Protein AF-A0A4Q1CCK6-F1 (afdb_monomer_lite)

Sequence (86 aa):
MSSTPTSPRPAFWQACRLPAVWVRAARLGLVVGLIQVSLNQGDHWLSGHITTGVILKSILSPLLSFGIAFASAAATHAENLSRSAP

Radius of gyration: 18.36 Å; chains: 1; bounding box: 44×21×53 Å

Foldseek 3Di:
DDDDPPPLVVLLVVLLPDVVLQVQLLVFLQVVLQVCLCVVCVCCVVVVVDDPVNVVSSVVSSVVSSVVSSSVSSVVRSVVVVVPDD

Secondary structure (DSSP, 8-state):
-------SHHHHHHHHT-HHHHHHHIIIIIHHHHHHHHHHHHHHHHTT---HHHHHHHHHHHHHHHHHHHHHHHHHHHHHHHHS--

pLDDT: mean 87.38, std 13.32, range [40.78, 96.38]

Organism: NCBI:txid2508720

Structure (mmCIF, N/CA/C/O backbone):
data_AF-A0A4Q1CCK6-F1
#
_entry.id   AF-A0A4Q1CCK6-F1
#
loop_
_atom_site.group_PDB
_atom_site.id
_atom_site.type_symbol
_atom_site.label_atom_id
_atom_site.label_alt_id
_atom_site.label_comp_id
_atom_site.label_asym_id
_atom_site.label_entity_id
_atom_site.label_seq_id
_atom_site.pdbx_PDB_ins_code
_atom_site.Cartn_x
_atom_site.Cartn_y
_atom_site.Cartn_z
_atom_site.occupancy
_atom_site.B_iso_or_equiv
_atom_site.auth_seq_id
_atom_site.auth_comp_id
_atom_site.auth_asym_id
_atom_site.auth_atom_id
_atom_site.pdbx_PDB_model_num
ATOM 1 N N . MET A 1 1 ? 29.746 15.319 -29.250 1.00 41.44 1 MET A N 1
ATOM 2 C CA . MET A 1 1 ? 28.574 14.437 -29.063 1.00 41.44 1 MET A CA 1
ATOM 3 C C . MET A 1 1 ? 28.147 14.555 -27.615 1.00 41.44 1 MET A C 1
ATOM 5 O O . MET A 1 1 ? 28.847 14.063 -26.744 1.00 41.44 1 MET A O 1
ATOM 9 N N . SER A 1 2 ? 27.083 15.311 -27.360 1.00 40.78 2 SER A N 1
ATOM 10 C CA . SER A 1 2 ? 26.596 15.598 -26.010 1.00 40.78 2 SER A CA 1
ATOM 11 C C . SER A 1 2 ? 25.518 14.575 -25.666 1.00 40.78 2 SER A C 1
ATOM 13 O O . SER A 1 2 ? 24.442 14.608 -26.258 1.00 40.78 2 SER A O 1
ATOM 15 N N . SER A 1 3 ? 25.808 13.645 -24.756 1.00 51.81 3 SER A N 1
ATOM 16 C CA . SER A 1 3 ? 24.809 12.735 -24.194 1.00 51.81 3 SER A CA 1
ATOM 17 C C . SER A 1 3 ? 23.817 13.559 -23.377 1.00 51.81 3 SER A C 1
ATOM 19 O O . SER A 1 3 ? 24.118 14.043 -22.288 1.00 51.81 3 SER A O 1
ATOM 21 N N . THR A 1 4 ? 22.633 13.795 -23.936 1.00 53.78 4 THR A N 1
ATOM 22 C CA . THR A 1 4 ? 21.537 14.428 -23.205 1.00 53.78 4 THR A CA 1
ATOM 23 C C . THR A 1 4 ? 21.170 13.484 -22.059 1.00 53.78 4 THR A C 1
ATOM 25 O O . THR A 1 4 ? 20.836 12.333 -22.337 1.00 53.78 4 THR A O 1
ATOM 28 N N . PRO A 1 5 ? 21.245 13.893 -20.781 1.00 50.38 5 PRO A N 1
ATOM 29 C CA . PRO A 1 5 ? 20.780 13.035 -19.708 1.00 50.38 5 PRO A CA 1
ATOM 30 C C . PRO A 1 5 ? 19.271 12.884 -19.892 1.00 50.38 5 PRO A C 1
ATOM 32 O O . PRO A 1 5 ? 18.518 13.840 -19.693 1.00 50.38 5 PRO A O 1
ATOM 35 N N . THR A 1 6 ? 18.811 11.702 -20.305 1.00 54.31 6 THR A N 1
ATOM 36 C CA . THR A 1 6 ? 17.405 11.323 -20.182 1.00 54.31 6 THR A CA 1
ATOM 37 C C . THR A 1 6 ? 17.059 11.452 -18.708 1.00 54.31 6 THR A C 1
ATOM 39 O O . THR A 1 6 ? 17.440 10.616 -17.890 1.00 54.31 6 THR A O 1
ATOM 42 N N . SER A 1 7 ? 16.431 12.573 -18.343 1.00 56.59 7 SER A N 1
ATOM 43 C CA . SER A 1 7 ? 16.015 12.825 -16.968 1.00 56.59 7 SER A CA 1
ATOM 44 C C . SER A 1 7 ? 15.204 11.611 -16.507 1.00 56.59 7 SER A C 1
ATOM 46 O O . SER A 1 7 ? 14.353 11.172 -17.267 1.00 56.59 7 SER A O 1
ATOM 48 N N . PRO A 1 8 ? 15.424 11.044 -15.313 1.00 62.09 8 PRO A N 1
ATOM 49 C CA . PRO A 1 8 ? 14.678 9.871 -14.834 1.00 62.09 8 PRO A CA 1
ATOM 50 C C . PRO A 1 8 ? 13.209 10.178 -14.477 1.00 62.09 8 PRO A C 1
ATOM 52 O O . PRO A 1 8 ? 12.402 9.281 -14.234 1.00 62.09 8 PRO A O 1
ATOM 55 N N . ARG A 1 9 ? 12.826 11.461 -14.470 1.00 71.88 9 ARG A N 1
ATOM 56 C CA . ARG A 1 9 ? 11.476 11.940 -14.130 1.00 71.88 9 ARG A CA 1
ATOM 57 C C . ARG A 1 9 ? 10.341 11.427 -15.042 1.00 71.88 9 ARG A C 1
ATOM 59 O O . ARG A 1 9 ? 9.321 11.025 -14.487 1.00 71.88 9 ARG A O 1
ATOM 66 N N . PRO A 1 10 ? 10.450 11.398 -16.386 1.00 79.38 10 PRO A N 1
ATOM 67 C CA . PRO A 1 10 ? 9.402 10.883 -17.261 1.00 79.38 10 PRO A CA 1
ATOM 68 C C . PRO A 1 10 ? 9.160 9.385 -17.038 1.00 79.38 10 PRO A C 1
ATOM 70 O O . PRO A 1 10 ? 8.007 8.964 -17.008 1.00 79.38 10 PRO A O 1
ATOM 73 N N . ALA A 1 11 ? 10.218 8.598 -16.804 1.00 84.06 11 ALA A N 1
ATOM 74 C CA . ALA A 1 11 ? 10.108 7.163 -16.542 1.00 84.06 11 ALA A CA 1
ATOM 75 C C . ALA A 1 11 ? 9.363 6.875 -15.228 1.00 84.06 11 ALA A C 1
ATOM 77 O O . ALA A 1 11 ? 8.527 5.974 -15.181 1.00 84.06 11 ALA A O 1
ATOM 78 N N . PHE A 1 12 ? 9.590 7.681 -14.183 1.00 87.88 12 PHE A N 1
ATOM 79 C CA . PHE A 1 12 ? 8.836 7.587 -12.929 1.00 87.88 12 PHE A CA 1
ATOM 80 C C . PHE A 1 12 ? 7.353 7.918 -13.111 1.00 87.88 12 PHE A C 1
ATOM 82 O O . PHE A 1 12 ? 6.491 7.151 -12.685 1.00 87.88 12 PHE A O 1
ATOM 89 N N . TRP A 1 13 ? 7.033 9.012 -13.807 1.00 88.56 13 TRP A N 1
ATOM 90 C CA . TRP A 1 13 ? 5.641 9.363 -14.108 1.00 88.56 13 TRP A CA 1
ATOM 91 C C . TRP A 1 13 ? 4.933 8.296 -14.944 1.00 88.56 13 TRP A C 1
ATOM 93 O O . TRP A 1 13 ? 3.757 8.011 -14.716 1.00 88.56 13 TRP A O 1
ATOM 103 N N . GLN A 1 14 ? 5.642 7.677 -15.887 1.00 89.06 14 GLN A N 1
ATOM 104 C CA . GLN A 1 14 ? 5.113 6.570 -16.674 1.00 89.06 14 GLN A CA 1
ATOM 105 C C . GLN A 1 14 ? 4.886 5.325 -15.809 1.00 89.06 14 GLN A C 1
ATOM 107 O O . GLN A 1 14 ? 3.829 4.702 -15.909 1.00 89.06 14 GLN A O 1
ATOM 112 N N . ALA A 1 15 ? 5.816 5.012 -14.903 1.00 89.81 15 ALA A N 1
ATOM 113 C CA . ALA A 1 15 ? 5.680 3.917 -13.950 1.00 89.81 15 ALA A CA 1
ATOM 114 C C . ALA A 1 15 ? 4.478 4.104 -13.006 1.00 89.81 15 ALA A C 1
ATOM 116 O O . ALA A 1 15 ? 3.724 3.158 -12.792 1.00 89.81 15 ALA A O 1
ATOM 117 N N . CYS A 1 16 ? 4.219 5.323 -12.521 1.00 92.19 16 CYS A N 1
ATOM 118 C CA . CYS A 1 16 ? 3.048 5.639 -11.690 1.00 92.19 16 CYS A CA 1
ATOM 119 C C . CYS A 1 16 ? 1.701 5.348 -12.375 1.00 92.19 16 CYS A C 1
ATOM 121 O O . CYS A 1 16 ? 0.687 5.189 -11.696 1.00 92.19 16 CYS A O 1
ATOM 123 N N . ARG A 1 17 ? 1.661 5.284 -13.711 1.00 93.25 17 ARG A N 1
ATOM 124 C CA . ARG A 1 17 ? 0.447 4.970 -14.483 1.00 93.25 17 ARG A CA 1
ATOM 125 C C . ARG A 1 17 ? 0.257 3.469 -14.708 1.00 93.25 17 ARG A C 1
ATOM 127 O O . ARG A 1 17 ? -0.777 3.070 -15.238 1.00 93.25 17 ARG A O 1
ATOM 134 N N . LEU A 1 18 ? 1.228 2.633 -14.329 1.00 93.19 18 LEU A N 1
ATOM 135 C CA . LEU A 1 18 ? 1.154 1.191 -14.541 1.00 93.19 18 LEU A CA 1
ATOM 136 C C . LEU A 1 18 ? 0.216 0.540 -13.513 1.00 93.19 18 LEU A C 1
ATOM 138 O O . LEU A 1 18 ? 0.446 0.675 -12.309 1.00 93.19 18 LEU A O 1
ATOM 142 N N . PRO A 1 19 ? -0.784 -0.251 -13.944 1.00 93.88 19 PRO A N 1
ATOM 143 C CA . PRO A 1 19 ? -1.704 -0.918 -13.021 1.00 93.88 19 PRO A CA 1
ATOM 144 C C . PRO A 1 19 ? -0.974 -1.883 -12.078 1.00 93.88 19 PRO A C 1
ATOM 146 O O . PRO A 1 19 ? -1.357 -2.023 -10.921 1.00 93.88 19 PRO A O 1
ATOM 149 N N . ALA A 1 20 ? 0.131 -2.488 -12.528 1.00 93.12 20 ALA A N 1
ATOM 150 C CA . ALA A 1 20 ? 0.968 -3.352 -11.699 1.00 93.12 20 ALA A CA 1
ATOM 151 C C . ALA A 1 20 ? 1.537 -2.632 -10.459 1.00 93.12 20 ALA A C 1
ATOM 153 O O . ALA A 1 20 ? 1.596 -3.231 -9.385 1.00 93.12 20 ALA A O 1
ATOM 154 N N . VAL A 1 21 ? 1.900 -1.346 -10.581 1.00 94.62 21 VAL A N 1
ATOM 155 C CA . VAL A 1 21 ? 2.396 -0.526 -9.461 1.00 94.62 21 VAL A CA 1
ATOM 156 C C . VAL A 1 21 ? 1.286 -0.316 -8.436 1.00 94.62 21 VAL A C 1
ATOM 158 O O . VAL A 1 21 ? 1.496 -0.559 -7.249 1.00 94.62 21 VAL A O 1
ATOM 161 N N . TRP A 1 22 ? 0.085 0.043 -8.894 1.00 96.06 22 TRP A N 1
ATOM 162 C CA . TRP A 1 22 ? -1.086 0.225 -8.035 1.00 96.06 22 TRP A CA 1
ATOM 163 C C . TRP A 1 22 ? -1.498 -1.063 -7.323 1.00 96.06 22 TRP A C 1
ATOM 165 O O . TRP A 1 22 ? -1.684 -1.055 -6.110 1.00 96.06 22 TRP A O 1
ATOM 175 N N . VAL A 1 23 ? -1.585 -2.183 -8.045 1.00 96.06 23 VAL A N 1
ATOM 176 C CA . VAL A 1 23 ? -1.953 -3.487 -7.470 1.00 96.06 23 VAL A CA 1
ATOM 177 C C . VAL A 1 23 ? -0.926 -3.936 -6.432 1.00 96.06 23 VAL A C 1
ATOM 179 O O . VAL A 1 23 ? -1.299 -4.378 -5.345 1.00 96.06 23 VAL A O 1
ATOM 182 N N . ARG A 1 24 ? 0.372 -3.795 -6.73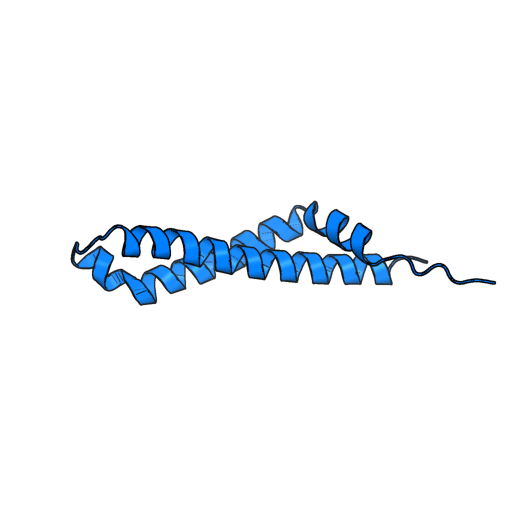0 1.00 92.94 24 ARG A N 1
ATOM 183 C CA . ARG A 1 24 ? 1.446 -4.137 -5.789 1.00 92.94 24 ARG A CA 1
ATOM 184 C C . ARG A 1 24 ? 1.392 -3.260 -4.540 1.00 92.94 24 ARG A C 1
ATOM 186 O O . ARG A 1 24 ? 1.475 -3.786 -3.430 1.00 92.94 24 ARG A O 1
ATOM 193 N N . ALA A 1 25 ? 1.223 -1.953 -4.717 1.00 94.25 25 ALA A N 1
ATOM 194 C CA . ALA A 1 25 ? 1.122 -1.000 -3.621 1.00 94.25 25 ALA A CA 1
ATOM 195 C C . ALA A 1 25 ? -0.108 -1.250 -2.746 1.00 94.25 25 ALA A C 1
ATOM 197 O O . ALA A 1 25 ? 0.007 -1.248 -1.525 1.00 94.25 25 ALA A O 1
ATOM 198 N N . ALA A 1 26 ? -1.263 -1.536 -3.352 1.00 94.19 26 ALA A N 1
ATOM 199 C CA . ALA A 1 26 ? -2.489 -1.866 -2.636 1.00 94.19 26 ALA A CA 1
ATOM 200 C C . ALA A 1 26 ? -2.320 -3.158 -1.833 1.00 94.19 26 ALA A C 1
ATOM 202 O O . ALA A 1 26 ? -2.567 -3.175 -0.631 1.00 94.19 26 ALA A O 1
ATOM 203 N N . ARG A 1 27 ? -1.828 -4.227 -2.471 1.00 95.06 27 ARG A N 1
ATOM 204 C CA . ARG A 1 27 ? -1.678 -5.536 -1.826 1.00 95.06 27 ARG A CA 1
ATOM 205 C C . ARG A 1 27 ? -0.681 -5.514 -0.672 1.00 95.06 27 ARG A C 1
ATOM 207 O O . ARG A 1 27 ? -0.935 -6.149 0.339 1.00 95.06 27 ARG A O 1
ATOM 214 N N . LEU A 1 28 ? 0.448 -4.822 -0.814 1.00 93.62 28 LEU A N 1
ATOM 215 C CA . LEU A 1 28 ? 1.450 -4.755 0.252 1.00 93.62 28 LEU A CA 1
ATOM 216 C C . LEU A 1 28 ? 1.102 -3.676 1.273 1.00 93.62 28 LEU A C 1
ATOM 218 O O . LEU A 1 28 ? 1.013 -3.953 2.464 1.00 93.62 28 LEU A O 1
ATOM 222 N N . GLY A 1 29 ? 0.878 -2.452 0.807 1.00 92.69 29 GLY A N 1
ATOM 223 C CA . GLY A 1 29 ? 0.698 -1.292 1.662 1.00 92.69 29 GLY A CA 1
ATOM 224 C C . GLY A 1 29 ? -0.582 -1.342 2.485 1.00 92.69 29 GLY A C 1
ATOM 225 O O . GLY A 1 29 ? -0.524 -1.088 3.683 1.00 92.69 29 GLY A O 1
ATOM 226 N N . LEU A 1 30 ? -1.720 -1.735 1.900 1.00 92.44 30 LEU A N 1
ATOM 227 C CA . LEU A 1 30 ? -2.964 -1.818 2.671 1.00 92.44 30 LEU A CA 1
ATOM 228 C C . LEU A 1 30 ? -2.946 -2.988 3.653 1.00 92.44 30 LEU A C 1
ATOM 230 O O . LEU A 1 30 ? -3.406 -2.818 4.775 1.00 92.44 30 LEU A O 1
ATOM 234 N N . VAL A 1 31 ? -2.379 -4.143 3.282 1.00 95.62 31 VAL A N 1
ATOM 235 C CA . VAL A 1 31 ? -2.266 -5.296 4.196 1.00 95.62 31 VAL A CA 1
ATOM 236 C C . VAL A 1 31 ? -1.364 -4.963 5.381 1.00 95.62 31 VAL A C 1
ATOM 238 O O . VAL A 1 31 ? -1.767 -5.157 6.524 1.00 95.62 31 VAL A O 1
ATOM 241 N N . VAL A 1 32 ? -0.174 -4.412 5.129 1.00 95.75 32 VAL A N 1
ATOM 242 C CA . VAL A 1 32 ? 0.750 -3.985 6.194 1.00 95.75 32 VAL A CA 1
ATOM 243 C C . VAL A 1 32 ? 0.109 -2.909 7.068 1.00 95.75 32 VAL A C 1
ATOM 245 O O . VAL A 1 32 ? 0.176 -2.987 8.292 1.00 95.75 32 VAL A O 1
ATOM 248 N N . GLY A 1 33 ? -0.561 -1.940 6.449 1.00 92.94 33 GLY A N 1
ATOM 249 C CA . GLY A 1 33 ? -1.291 -0.891 7.143 1.00 92.94 33 GLY A CA 1
ATOM 250 C C . GLY A 1 33 ? -2.405 -1.408 8.044 1.00 92.94 33 GLY A C 1
ATOM 251 O O . GLY A 1 33 ? -2.512 -0.992 9.191 1.00 92.94 33 GLY A O 1
ATOM 252 N N . LEU A 1 34 ? -3.218 -2.342 7.549 1.00 92.69 34 LEU A N 1
ATOM 253 C CA . LEU A 1 34 ? -4.268 -3.003 8.326 1.00 92.69 34 LEU A CA 1
ATOM 254 C C . LEU A 1 34 ? -3.680 -3.743 9.525 1.00 92.69 34 LEU A C 1
ATOM 256 O O . LEU A 1 34 ? -4.164 -3.564 10.637 1.00 92.69 34 LEU A O 1
ATOM 260 N N . ILE A 1 35 ? -2.596 -4.497 9.321 1.00 95.38 35 ILE A N 1
ATOM 261 C CA . ILE A 1 35 ? -1.882 -5.169 10.413 1.00 95.38 35 ILE A CA 1
ATOM 262 C C . ILE A 1 35 ? -1.405 -4.144 11.451 1.00 95.38 35 ILE A C 1
ATOM 264 O O . ILE A 1 35 ? -1.616 -4.350 12.644 1.00 95.38 35 ILE A O 1
ATOM 268 N N . GLN A 1 36 ? -0.820 -3.018 11.027 1.00 93.88 36 GLN A N 1
ATOM 269 C CA . GLN A 1 36 ? -0.415 -1.950 11.948 1.00 93.88 36 GLN A CA 1
ATOM 270 C C . GLN A 1 36 ? -1.591 -1.405 12.759 1.00 93.88 36 GLN A C 1
ATOM 272 O O . GLN A 1 36 ? -1.453 -1.200 13.962 1.00 93.88 36 GLN A O 1
ATOM 277 N N . VAL A 1 37 ? -2.742 -1.176 12.127 1.00 94.38 37 VAL A N 1
ATOM 278 C CA . VAL A 1 37 ? -3.938 -0.685 12.822 1.00 94.38 37 VAL A CA 1
ATOM 279 C C . VAL A 1 37 ? -4.440 -1.711 13.830 1.00 94.38 37 VAL A C 1
ATOM 281 O O . VAL A 1 37 ? -4.687 -1.351 14.979 1.00 94.38 37 VAL A O 1
ATOM 284 N N . SER A 1 38 ? -4.521 -2.984 13.441 1.00 92.69 38 SER A N 1
ATOM 285 C CA . SER A 1 38 ? -4.940 -4.065 14.333 1.00 92.69 38 SER A CA 1
ATOM 286 C C . 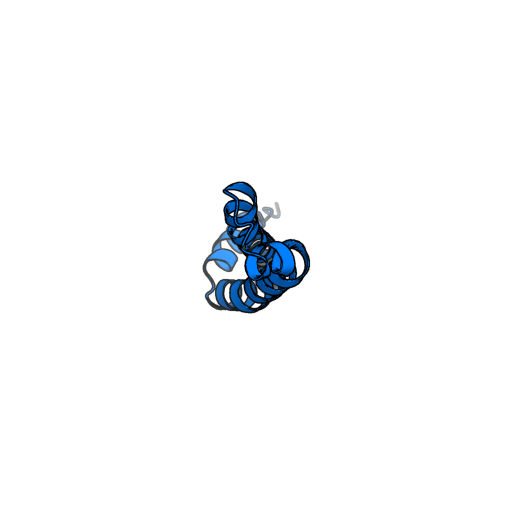SER A 1 38 ? -4.008 -4.221 15.535 1.00 92.69 38 SER A C 1
ATOM 288 O O . SER A 1 38 ? -4.489 -4.379 16.651 1.00 92.69 38 SER A O 1
ATOM 290 N N . LEU A 1 39 ? -2.689 -4.141 15.334 1.00 93.75 39 LEU A N 1
ATOM 291 C CA . LEU A 1 39 ? -1.712 -4.313 16.413 1.00 93.75 39 LEU A CA 1
ATOM 292 C C . LEU A 1 39 ? -1.604 -3.093 17.330 1.00 93.75 39 LEU A C 1
ATOM 294 O O . LEU A 1 39 ? -1.442 -3.252 18.533 1.00 93.75 39 LEU A O 1
ATOM 298 N N . ASN A 1 40 ? -1.661 -1.883 16.774 1.00 91.31 40 ASN A N 1
ATOM 299 C CA . ASN A 1 40 ? -1.390 -0.658 17.528 1.00 91.31 40 ASN A CA 1
ATOM 300 C C . ASN A 1 40 ? -2.647 -0.027 18.142 1.00 91.31 40 ASN A C 1
ATOM 302 O O . ASN A 1 40 ? -2.536 0.857 18.983 1.00 91.31 40 ASN A O 1
ATOM 306 N N . GLN A 1 41 ? -3.832 -0.378 17.638 1.00 89.00 41 GLN A N 1
ATOM 307 C CA . GLN A 1 41 ? -5.091 0.260 18.034 1.00 89.00 41 GLN A CA 1
ATOM 308 C C . GLN A 1 41 ? -6.252 -0.727 18.170 1.00 89.00 41 GLN A C 1
ATOM 310 O O . GLN A 1 41 ? -7.380 -0.310 18.431 1.00 89.00 41 GLN A O 1
ATOM 315 N N . GLY A 1 42 ? -6.019 -2.026 17.951 1.00 89.94 42 GLY A N 1
ATOM 316 C CA . GLY A 1 42 ? -7.073 -3.035 18.031 1.00 89.94 42 GLY A CA 1
ATOM 317 C C . GLY A 1 42 ? -7.717 -3.096 19.412 1.00 89.94 42 GLY A C 1
ATOM 318 O O . GLY A 1 42 ? -8.920 -3.294 19.514 1.00 89.94 42 GLY A O 1
ATOM 319 N N . ASP A 1 43 ? -6.950 -2.836 20.465 1.00 91.31 43 ASP A N 1
ATOM 320 C CA . ASP A 1 43 ? -7.432 -2.714 21.838 1.00 91.31 43 ASP A CA 1
ATOM 321 C C . ASP A 1 43 ? -8.426 -1.555 22.013 1.00 91.31 43 ASP A C 1
ATOM 323 O O . ASP A 1 43 ? -9.486 -1.743 22.608 1.00 91.31 43 ASP A O 1
ATOM 327 N N . HIS A 1 44 ? -8.154 -0.380 21.441 1.00 91.75 44 HIS A N 1
ATOM 328 C CA . HIS A 1 44 ? -9.073 0.761 21.455 1.00 91.75 44 HIS A CA 1
ATOM 329 C C . HIS A 1 44 ? -10.379 0.466 20.712 1.00 91.75 44 HIS A C 1
ATOM 331 O O . HIS A 1 44 ? -11.452 0.869 21.163 1.00 91.75 44 HIS A O 1
ATOM 337 N N . TRP A 1 45 ? -10.301 -0.263 19.596 1.00 91.56 45 TRP A N 1
ATOM 338 C CA . TRP A 1 45 ? -11.482 -0.701 18.851 1.00 91.56 45 TRP A CA 1
ATOM 339 C C . TRP A 1 45 ? -12.293 -1.746 19.626 1.00 91.56 45 TRP A C 1
ATOM 341 O O . TRP A 1 45 ? -13.512 -1.624 19.713 1.00 91.56 45 TRP A O 1
ATOM 351 N N . LEU A 1 46 ? -11.631 -2.739 20.227 1.00 94.12 46 LEU A N 1
ATOM 352 C CA . LEU A 1 46 ? -12.284 -3.818 20.977 1.00 94.12 46 LEU A CA 1
ATOM 353 C C . LEU A 1 46 ? -12.877 -3.346 22.310 1.00 94.12 46 LEU A C 1
ATOM 355 O O . LEU A 1 46 ? -13.914 -3.847 22.731 1.00 94.12 46 LEU A O 1
ATOM 359 N N . SER A 1 47 ? -12.242 -2.373 22.964 1.00 94.25 47 SER A N 1
ATOM 360 C CA . SER A 1 47 ? -12.721 -1.781 24.220 1.00 94.25 47 SER A CA 1
ATOM 361 C C . SER A 1 47 ? -13.775 -0.685 24.019 1.00 94.25 47 SER A C 1
ATOM 363 O O . SER A 1 47 ? -14.316 -0.173 24.995 1.00 94.25 47 SER A O 1
ATOM 365 N N . GLY A 1 48 ? -14.072 -0.301 22.770 1.00 89.88 4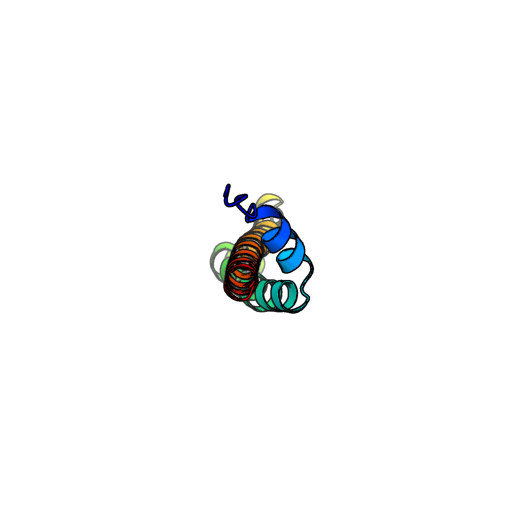8 GLY A N 1
ATOM 366 C CA . GLY A 1 48 ? -15.028 0.763 22.448 1.00 89.88 48 GLY A CA 1
ATOM 367 C C . GLY A 1 48 ? -14.515 2.185 22.712 1.00 89.88 48 GLY A C 1
ATOM 368 O O . GLY A 1 48 ? -15.264 3.146 22.536 1.00 89.88 48 GLY A O 1
ATOM 369 N N . HIS A 1 49 ? -13.240 2.356 23.077 1.00 91.75 49 HIS A N 1
ATOM 370 C CA . HIS A 1 49 ? -12.591 3.656 23.293 1.00 91.75 49 HIS A CA 1
ATOM 371 C C . HIS A 1 49 ? -12.178 4.324 21.968 1.00 91.75 49 HIS A C 1
ATOM 373 O O . HIS A 1 49 ? -11.021 4.695 21.750 1.00 91.75 49 HIS A O 1
ATOM 379 N N . ILE A 1 50 ? -13.139 4.488 21.059 1.00 92.75 50 ILE A N 1
ATOM 380 C CA . ILE A 1 50 ? -12.908 5.066 19.736 1.00 92.75 50 ILE A CA 1
ATOM 381 C C . ILE A 1 50 ? -12.908 6.593 19.851 1.00 92.75 50 ILE A C 1
ATOM 383 O O . ILE A 1 50 ? -13.944 7.228 20.030 1.00 92.75 50 ILE A O 1
ATOM 387 N N . THR A 1 51 ? -11.727 7.193 19.720 1.00 94.44 51 THR A N 1
ATOM 388 C CA . THR A 1 51 ? -11.557 8.652 19.639 1.00 94.44 51 THR A CA 1
ATOM 389 C C . THR A 1 51 ? -11.299 9.086 18.197 1.00 94.44 51 THR A C 1
ATOM 391 O O . THR A 1 51 ? -10.836 8.297 17.371 1.00 94.44 51 THR A O 1
ATOM 394 N N . THR A 1 52 ? -11.503 10.370 17.887 1.00 94.62 52 THR A N 1
ATOM 395 C CA . THR A 1 52 ? -11.152 10.939 16.571 1.00 94.62 52 THR A CA 1
ATOM 396 C C . THR A 1 52 ? -9.692 10.662 16.196 1.00 94.62 52 THR A C 1
ATOM 398 O O . THR A 1 52 ? -9.391 10.378 15.039 1.00 94.62 52 THR A O 1
ATOM 401 N N . GLY A 1 53 ? -8.781 10.675 17.175 1.00 94.56 53 GLY A N 1
ATOM 402 C CA . GLY A 1 53 ? -7.372 10.344 16.960 1.00 94.56 53 GLY A CA 1
ATOM 403 C C . GLY A 1 53 ? -7.148 8.888 16.539 1.00 94.56 53 GLY A C 1
ATOM 404 O O . GLY A 1 53 ? -6.327 8.636 15.658 1.00 94.56 53 GLY A O 1
ATOM 405 N N . VAL A 1 54 ? -7.896 7.944 17.121 1.00 93.31 54 VAL A N 1
ATOM 406 C CA . VAL A 1 54 ? -7.848 6.518 16.750 1.00 93.31 54 VAL A CA 1
ATOM 407 C C . VAL A 1 54 ? -8.378 6.312 15.332 1.00 93.31 54 VAL A C 1
ATOM 409 O O . VAL A 1 54 ? -7.760 5.611 14.531 1.00 93.31 54 VAL A O 1
ATOM 412 N N . ILE A 1 55 ? -9.473 6.987 14.969 1.00 93.75 55 ILE A N 1
ATOM 413 C CA . ILE A 1 55 ? -10.027 6.937 13.607 1.00 93.75 55 ILE A CA 1
ATOM 414 C C . ILE A 1 55 ? -9.008 7.475 12.594 1.00 93.75 55 ILE A C 1
ATOM 416 O O . ILE A 1 55 ? -8.699 6.800 11.611 1.00 93.75 55 ILE A O 1
ATOM 420 N N . LEU A 1 56 ? -8.435 8.656 12.851 1.00 95.75 56 LEU A N 1
ATOM 421 C CA . LEU A 1 56 ? -7.448 9.269 11.959 1.00 95.75 56 LEU A CA 1
ATOM 422 C C . LEU A 1 56 ? -6.228 8.370 11.761 1.00 95.75 56 LEU A C 1
ATOM 424 O O . LEU A 1 56 ? -5.836 8.118 10.625 1.00 95.75 56 LEU A O 1
ATOM 428 N N . LYS A 1 57 ? -5.650 7.834 12.838 1.00 90.25 57 LYS A N 1
ATOM 429 C CA . LYS A 1 57 ? -4.516 6.905 12.743 1.00 90.25 57 LYS A CA 1
ATOM 430 C C . LYS A 1 57 ? -4.893 5.623 11.998 1.00 90.25 57 LYS A C 1
ATOM 432 O O . LYS A 1 57 ? -4.101 5.132 11.202 1.00 90.25 57 LYS A O 1
ATOM 437 N N . SER A 1 58 ? -6.104 5.107 12.211 1.00 92.62 58 SER A N 1
ATOM 438 C CA . SER A 1 58 ? -6.606 3.906 11.528 1.00 92.62 58 SER A CA 1
ATOM 439 C C . SER A 1 58 ? -6.729 4.079 10.008 1.00 92.62 58 SER A C 1
ATOM 441 O O . SER A 1 58 ? -6.594 3.108 9.272 1.00 92.62 58 SER A O 1
ATOM 443 N N . ILE A 1 59 ? -6.930 5.307 9.522 1.00 94.19 59 ILE A N 1
ATOM 444 C CA . ILE A 1 59 ? -6.979 5.626 8.085 1.00 94.19 59 ILE A CA 1
ATOM 445 C C . ILE A 1 59 ? -5.590 5.996 7.550 1.00 94.19 59 ILE A C 1
ATOM 447 O O . ILE A 1 59 ? -5.172 5.523 6.493 1.00 94.19 59 ILE A O 1
ATOM 451 N N . LEU A 1 60 ? -4.854 6.840 8.277 1.00 94.44 60 LEU A N 1
ATOM 452 C CA . LEU A 1 60 ? -3.566 7.364 7.827 1.00 94.44 60 LEU A CA 1
ATOM 453 C C . LEU A 1 60 ? -2.477 6.292 7.783 1.00 94.44 60 LEU A C 1
ATOM 455 O O . LEU A 1 60 ? -1.653 6.330 6.874 1.00 94.44 60 LEU A O 1
ATOM 459 N N . SER A 1 61 ? -2.473 5.325 8.708 1.00 92.31 61 SER A N 1
ATOM 460 C CA . SER A 1 61 ? -1.471 4.252 8.712 1.00 92.31 61 SER A CA 1
ATOM 461 C C . SER A 1 61 ? -1.511 3.418 7.420 1.00 92.31 61 SER A C 1
ATOM 463 O O . SER A 1 61 ? -0.485 3.359 6.740 1.00 92.31 61 SER A O 1
ATOM 465 N N . PRO A 1 62 ? -2.663 2.873 6.977 1.00 91.56 62 PRO A N 1
ATOM 466 C CA . PRO A 1 62 ? -2.749 2.195 5.685 1.00 91.56 62 PRO A CA 1
ATOM 467 C C . PRO A 1 62 ? -2.426 3.062 4.475 1.00 91.56 62 PRO A C 1
ATOM 469 O O . PRO A 1 62 ? -1.768 2.580 3.552 1.00 91.56 62 PRO A O 1
ATOM 472 N N . LEU A 1 63 ? -2.833 4.334 4.469 1.00 94.50 63 LEU A N 1
ATOM 473 C CA . LEU A 1 63 ? -2.507 5.249 3.372 1.00 94.50 63 LEU A CA 1
ATOM 474 C C . LEU A 1 63 ? -1.004 5.536 3.290 1.00 94.50 63 LEU A C 1
ATOM 476 O O . LEU A 1 63 ? -0.449 5.589 2.192 1.00 94.50 63 LEU A O 1
ATOM 480 N N . LEU A 1 64 ? -0.332 5.677 4.433 1.00 95.81 64 LEU A N 1
ATOM 481 C CA . LEU A 1 64 ? 1.112 5.879 4.487 1.00 95.81 64 LEU A CA 1
ATOM 482 C C . LEU A 1 64 ? 1.861 4.629 4.010 1.00 95.81 64 LEU A C 1
ATOM 484 O O . LEU A 1 64 ? 2.741 4.732 3.155 1.00 95.81 64 LEU A O 1
ATOM 488 N N . SER A 1 65 ? 1.479 3.445 4.499 1.00 95.44 65 SER A N 1
ATOM 489 C CA . SER A 1 65 ? 2.044 2.170 4.039 1.00 95.44 65 SER A CA 1
ATOM 490 C C . SER A 1 65 ? 1.826 1.958 2.538 1.00 95.44 65 SER A C 1
ATOM 492 O O . SER A 1 65 ? 2.747 1.540 1.833 1.00 95.44 65 SER A O 1
ATOM 494 N N . PHE A 1 66 ? 0.640 2.298 2.023 1.00 96.12 66 PHE A N 1
ATOM 495 C CA . PHE A 1 66 ? 0.353 2.326 0.589 1.00 96.12 66 PHE A CA 1
ATOM 496 C C . PHE A 1 66 ? 1.270 3.290 -0.164 1.00 96.12 66 PHE A C 1
ATOM 498 O O . PHE A 1 66 ? 1.886 2.880 -1.144 1.00 96.12 66 PHE A O 1
ATOM 505 N N . GLY A 1 67 ? 1.406 4.537 0.292 1.00 95.69 67 GLY A N 1
ATOM 506 C CA . GLY A 1 67 ? 2.235 5.550 -0.364 1.00 95.69 67 GLY A CA 1
ATOM 507 C C . GLY A 1 67 ? 3.702 5.131 -0.486 1.00 95.69 67 GLY A C 1
ATOM 508 O O . GLY A 1 67 ? 4.301 5.283 -1.550 1.00 95.69 67 GLY A O 1
ATOM 509 N N . ILE A 1 68 ? 4.261 4.523 0.564 1.00 96.38 68 ILE A N 1
ATOM 510 C CA . ILE A 1 68 ? 5.631 3.989 0.549 1.00 96.38 68 ILE A CA 1
ATOM 511 C C . ILE A 1 68 ? 5.747 2.828 -0.449 1.00 96.38 68 ILE A C 1
ATOM 513 O O . ILE A 1 68 ? 6.653 2.819 -1.286 1.00 96.38 68 ILE A O 1
ATOM 517 N N . ALA A 1 69 ? 4.817 1.868 -0.406 1.00 95.62 69 ALA A N 1
ATOM 518 C CA . ALA A 1 69 ? 4.814 0.732 -1.328 1.00 95.62 69 ALA A CA 1
ATOM 519 C C . ALA A 1 69 ? 4.635 1.176 -2.793 1.00 95.62 69 ALA A C 1
ATOM 521 O O . ALA A 1 69 ? 5.264 0.614 -3.691 1.00 95.62 69 ALA A O 1
ATOM 522 N N . PHE A 1 70 ? 3.824 2.209 -3.025 1.00 95.94 70 PHE A N 1
ATOM 523 C CA . PHE A 1 70 ? 3.603 2.826 -4.328 1.00 95.94 70 PHE A CA 1
ATOM 524 C C . PHE 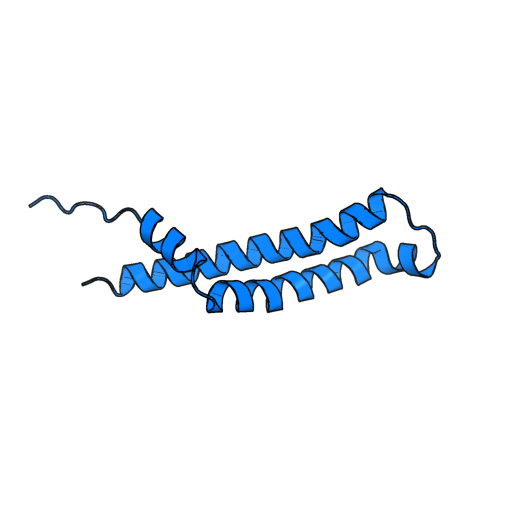A 1 70 ? 4.862 3.500 -4.861 1.00 95.94 70 PHE A C 1
ATOM 526 O O . PHE A 1 70 ? 5.293 3.179 -5.966 1.00 95.94 70 PHE A O 1
ATOM 533 N N . ALA A 1 71 ? 5.488 4.379 -4.074 1.00 93.81 71 ALA A N 1
ATOM 534 C CA . ALA A 1 71 ? 6.710 5.069 -4.475 1.00 93.81 71 ALA A CA 1
ATOM 535 C C . ALA A 1 71 ? 7.849 4.081 -4.764 1.00 93.81 71 ALA A C 1
ATOM 537 O O . ALA A 1 71 ? 8.540 4.215 -5.773 1.00 93.81 71 ALA A O 1
ATOM 538 N N . SER A 1 72 ? 7.997 3.051 -3.925 1.00 94.94 72 SER A N 1
ATOM 539 C CA . SER A 1 72 ? 8.983 1.987 -4.127 1.00 94.94 72 SER A CA 1
ATOM 540 C C . SER A 1 72 ? 8.729 1.215 -5.425 1.00 94.94 72 SER A C 1
ATOM 542 O O . SER A 1 72 ? 9.637 1.076 -6.242 1.00 94.94 72 SER A O 1
ATOM 544 N N . ALA A 1 73 ? 7.491 0.772 -5.666 1.00 93.06 73 ALA A N 1
ATOM 545 C CA . ALA A 1 73 ? 7.144 0.054 -6.888 1.00 93.06 73 ALA A CA 1
ATOM 546 C C . ALA A 1 73 ? 7.312 0.932 -8.140 1.00 93.06 73 ALA A C 1
ATOM 548 O O . ALA A 1 73 ? 7.866 0.471 -9.138 1.0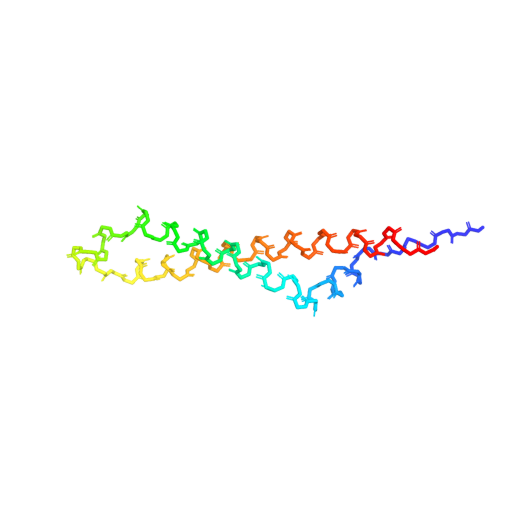0 93.06 73 ALA A O 1
ATOM 549 N N . ALA A 1 74 ? 6.894 2.198 -8.087 1.00 93.06 74 ALA A N 1
ATOM 550 C CA . ALA A 1 74 ? 7.082 3.150 -9.176 1.00 93.06 74 ALA A CA 1
ATOM 551 C C . ALA A 1 74 ? 8.571 3.368 -9.484 1.00 93.06 74 ALA A C 1
ATOM 553 O O . ALA A 1 74 ? 8.952 3.325 -10.651 1.00 93.06 74 ALA A O 1
ATOM 554 N N . ALA A 1 75 ? 9.422 3.521 -8.464 1.00 92.00 75 ALA A N 1
ATOM 555 C CA . ALA A 1 75 ? 10.868 3.653 -8.639 1.00 92.00 75 ALA A CA 1
ATOM 556 C C . ALA A 1 75 ? 11.480 2.405 -9.294 1.00 92.00 75 ALA A C 1
ATOM 558 O O . ALA A 1 75 ? 12.172 2.527 -10.302 1.00 92.00 75 ALA A O 1
ATOM 559 N N . THR A 1 76 ? 11.145 1.202 -8.811 1.00 93.12 76 THR A N 1
ATOM 560 C CA . THR A 1 76 ? 11.627 -0.057 -9.409 1.00 93.12 76 THR A CA 1
ATOM 561 C C . THR A 1 76 ? 11.217 -0.189 -10.876 1.00 93.12 76 THR A C 1
ATOM 563 O O . THR A 1 76 ? 12.023 -0.569 -11.724 1.00 93.12 76 THR A O 1
ATOM 566 N N . HIS A 1 77 ? 9.966 0.138 -11.207 1.00 90.50 77 HIS A N 1
ATOM 567 C CA . HIS A 1 77 ? 9.511 0.107 -12.594 1.00 90.50 77 HIS A CA 1
ATOM 568 C C . HIS A 1 77 ? 10.209 1.177 -13.447 1.00 90.50 77 HIS A C 1
ATOM 570 O O . HIS A 1 77 ? 10.634 0.869 -14.556 1.00 90.50 77 HIS A O 1
ATOM 576 N N . ALA A 1 78 ? 10.394 2.395 -12.936 1.00 90.06 78 ALA A N 1
ATOM 577 C CA . ALA A 1 78 ? 11.093 3.470 -13.639 1.00 90.06 78 ALA A CA 1
ATOM 578 C C . ALA A 1 78 ? 12.555 3.121 -13.954 1.00 90.06 78 ALA A C 1
ATOM 580 O O . ALA A 1 78 ? 13.030 3.384 -15.061 1.00 90.06 78 ALA A O 1
ATOM 581 N N . GLU A 1 79 ? 13.256 2.496 -13.005 1.00 88.69 79 GLU A N 1
ATOM 582 C CA . GLU A 1 79 ? 14.619 1.996 -13.197 1.00 88.69 79 GLU A CA 1
ATOM 583 C C . GLU A 1 79 ? 14.671 0.935 -14.298 1.00 88.69 79 GLU A C 1
ATOM 585 O O . GLU A 1 79 ? 15.528 1.006 -15.177 1.00 88.69 79 GLU A O 1
ATOM 590 N N . ASN A 1 80 ? 13.722 -0.005 -14.302 1.00 87.69 80 ASN A N 1
ATOM 591 C CA . ASN A 1 80 ? 13.640 -1.035 -15.337 1.00 87.69 80 ASN A CA 1
ATOM 592 C C . ASN A 1 80 ? 13.376 -0.432 -16.725 1.00 87.69 80 ASN A C 1
ATOM 594 O O . ASN A 1 80 ? 14.076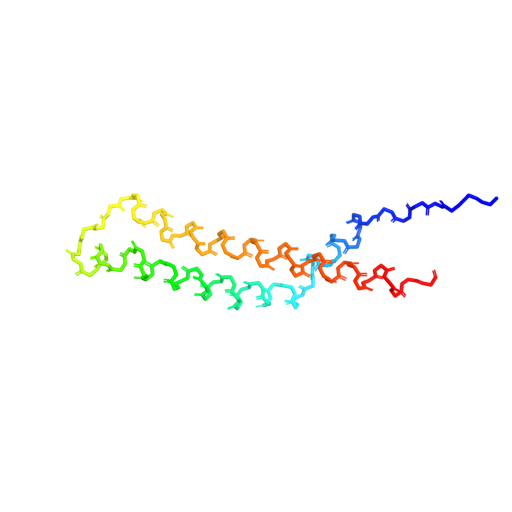 -0.784 -17.670 1.00 87.69 80 ASN A O 1
ATOM 598 N N . LEU A 1 81 ? 12.435 0.516 -16.847 1.00 84.88 81 LEU A N 1
ATOM 599 C CA . LEU A 1 81 ? 12.188 1.228 -18.110 1.00 84.88 81 LEU A CA 1
ATOM 600 C C . LEU A 1 81 ? 13.443 1.965 -18.602 1.00 84.88 81 LEU A C 1
ATOM 602 O O . LEU A 1 81 ? 13.744 1.932 -19.791 1.00 84.88 81 LEU A O 1
ATOM 606 N N . SER A 1 82 ? 14.184 2.601 -17.692 1.00 81.69 82 SER A N 1
ATOM 607 C CA . SER A 1 82 ? 15.398 3.350 -18.036 1.00 81.69 82 SER A CA 1
ATOM 608 C C . SER A 1 82 ? 16.545 2.435 -18.480 1.00 81.69 82 SER A C 1
ATOM 610 O O . SER A 1 82 ? 17.351 2.836 -19.309 1.00 81.69 82 SER A O 1
ATOM 612 N N . ARG A 1 83 ? 16.616 1.201 -17.958 1.00 80.31 83 ARG A N 1
ATOM 613 C CA . ARG A 1 83 ? 17.618 0.193 -18.357 1.00 80.31 83 ARG A CA 1
ATOM 614 C C . ARG A 1 83 ? 17.308 -0.481 -19.693 1.00 80.31 83 ARG A C 1
ATOM 616 O O . ARG A 1 83 ? 18.217 -1.018 -20.312 1.00 80.31 83 ARG A O 1
ATOM 623 N N . SER A 1 84 ? 16.044 -0.501 -20.109 1.00 76.50 84 SER A N 1
ATOM 624 C CA . SER A 1 84 ? 15.610 -1.086 -21.385 1.00 76.50 84 SER A CA 1
ATOM 625 C C . SER A 1 84 ? 15.600 -0.086 -22.547 1.00 76.50 84 SER A C 1
ATOM 627 O O . SER A 1 84 ? 15.267 -0.476 -23.665 1.00 76.50 84 SER A O 1
ATOM 629 N N . ALA A 1 85 ? 15.930 1.185 -22.298 1.00 68.12 85 ALA A N 1
ATOM 630 C CA . ALA A 1 85 ? 16.093 2.182 -23.348 1.00 68.12 85 ALA A CA 1
ATOM 631 C C . ALA A 1 85 ? 17.417 1.930 -24.113 1.00 68.12 85 ALA A C 1
ATOM 633 O O . ALA A 1 85 ? 18.442 1.753 -23.452 1.00 68.12 85 ALA A O 1
ATOM 634 N N . PRO A 1 86 ? 17.390 1.857 -25.459 1.00 54.69 86 PRO A N 1
ATOM 635 C CA . PRO A 1 86 ? 18.564 1.592 -26.297 1.00 54.69 86 PRO A CA 1
ATOM 636 C C . PRO A 1 86 ? 19.566 2.752 -26.342 1.00 54.69 86 PRO A C 1
ATOM 638 O O . PRO A 1 86 ? 19.146 3.919 -26.156 1.00 54.69 86 PRO A O 1
#